Protein AF-A0A1B8UMR8-F1 (afdb_monomer)

Solvent-accessible surface area (backbone atoms only — not comparable to full-atom values): 4365 Å² total; per-residue (Å²): 132,88,78,78,87,75,83,78,82,68,70,87,81,61,42,95,90,65,53,41,88,51,64,82,47,78,43,84,32,98,47,55,64,64,49,50,52,50,42,54,71,74,67,50,49,68,74,43,65,70,50,93,82,41,31,33,32,35,33,48,98,86,54,38,31,34,31,38,28,90

Structure (mmCIF, N/CA/C/O backbone):
data_AF-A0A1B8UMR8-F1
#
_entry.id   AF-A0A1B8UMR8-F1
#
loop_
_atom_site.group_PDB
_atom_site.id
_atom_site.type_symbol
_atom_site.label_atom_id
_atom_site.label_alt_id
_atom_site.label_comp_id
_atom_site.label_asym_id
_atom_site.label_entity_id
_atom_site.label_seq_id
_atom_site.pdbx_PDB_ins_code
_atom_site.Cartn_x
_atom_site.Cartn_y
_atom_site.Cartn_z
_atom_site.occupancy
_atom_site.B_iso_or_equiv
_atom_site.auth_seq_id
_atom_site.auth_comp_id
_atom_site.auth_asym_id
_atom_site.auth_atom_id
_atom_site.pdbx_PDB_model_num
ATOM 1 N N . MET A 1 1 ? -25.284 -16.817 -4.153 1.00 38.75 1 MET A N 1
ATOM 2 C CA . MET A 1 1 ? -24.121 -16.992 -5.045 1.00 38.75 1 MET A CA 1
ATOM 3 C C . MET A 1 1 ? -23.203 -15.814 -4.780 1.00 38.75 1 MET A C 1
ATOM 5 O O . MET A 1 1 ? -23.534 -14.716 -5.201 1.00 38.75 1 MET A O 1
ATOM 9 N N . GLN A 1 2 ? -22.157 -16.001 -3.973 1.00 42.53 2 GLN A N 1
ATOM 10 C CA . GLN A 1 2 ? -21.091 -15.003 -3.867 1.00 42.53 2 GLN A CA 1
ATOM 11 C C . GLN A 1 2 ? -20.285 -15.126 -5.158 1.00 42.53 2 GLN A C 1
ATOM 13 O O . GLN A 1 2 ? -19.685 -16.167 -5.405 1.00 42.53 2 GLN A O 1
ATOM 18 N N . GLY A 1 3 ? -20.398 -14.135 -6.039 1.00 43.44 3 GLY A N 1
ATOM 19 C CA . GLY A 1 3 ? -19.490 -14.027 -7.171 1.00 43.44 3 GLY A CA 1
ATOM 20 C C . GLY A 1 3 ? -18.141 -13.615 -6.610 1.00 43.44 3 GLY A C 1
ATOM 21 O O . GLY A 1 3 ? -18.013 -12.507 -6.099 1.00 43.44 3 GLY A O 1
ATOM 22 N N . GLU A 1 4 ? -17.172 -14.519 -6.628 1.00 50.00 4 GLU A N 1
ATOM 23 C CA . GLU A 1 4 ? -15.797 -14.180 -6.290 1.00 50.00 4 GLU A CA 1
ATOM 24 C C . GLU A 1 4 ? -15.272 -13.253 -7.393 1.00 50.00 4 GLU A C 1
ATOM 26 O O . GLU A 1 4 ? -15.060 -13.681 -8.532 1.00 50.00 4 GLU A O 1
ATOM 31 N N . THR A 1 5 ? -15.134 -11.962 -7.086 1.00 55.09 5 THR A N 1
ATOM 32 C CA . THR A 1 5 ? -14.528 -10.981 -7.994 1.00 55.09 5 THR A CA 1
ATOM 33 C C . THR A 1 5 ? -13.033 -11.264 -8.062 1.00 55.09 5 THR A C 1
ATOM 35 O O . THR A 1 5 ? -12.242 -10.704 -7.310 1.00 55.09 5 THR A O 1
ATOM 38 N N . ASN A 1 6 ? -12.649 -12.186 -8.940 1.00 52.28 6 ASN A N 1
ATOM 39 C CA . ASN A 1 6 ? -11.254 -12.492 -9.213 1.00 52.28 6 ASN A CA 1
ATOM 40 C C . ASN A 1 6 ? -10.746 -11.570 -10.319 1.00 52.28 6 ASN A C 1
ATOM 42 O O . ASN A 1 6 ? -11.309 -11.518 -11.414 1.00 52.28 6 ASN A O 1
ATOM 46 N N . ILE A 1 7 ? -9.673 -10.848 -10.022 1.00 65.19 7 ILE A N 1
ATOM 47 C CA . ILE A 1 7 ? -8.958 -10.026 -10.992 1.00 65.19 7 ILE A CA 1
ATOM 48 C C . ILE A 1 7 ? -7.769 -10.849 -11.457 1.00 65.19 7 ILE A C 1
ATOM 50 O O . ILE A 1 7 ? -6.937 -11.256 -10.653 1.00 65.19 7 ILE A O 1
ATOM 54 N N . VAL A 1 8 ? -7.715 -11.118 -12.757 1.00 62.34 8 VAL A N 1
ATOM 55 C CA . VAL A 1 8 ? -6.580 -11.794 -13.381 1.00 62.34 8 VAL A CA 1
ATOM 56 C C . VAL A 1 8 ? -5.769 -10.736 -14.107 1.00 62.34 8 VAL A C 1
ATOM 58 O O . VAL A 1 8 ? -6.263 -10.110 -15.046 1.00 62.34 8 VAL A O 1
ATOM 61 N N . LEU A 1 9 ? -4.537 -10.524 -13.656 1.00 64.62 9 LEU A N 1
ATOM 62 C CA . LEU A 1 9 ? -3.569 -9.712 -14.381 1.00 64.62 9 LEU A CA 1
ATOM 63 C C . LEU A 1 9 ? -3.082 -10.525 -15.589 1.00 64.62 9 LEU A C 1
ATOM 65 O O . LEU A 1 9 ? -2.619 -11.656 -15.444 1.00 64.62 9 LEU A O 1
ATOM 69 N N . ASP A 1 10 ? -3.256 -9.987 -16.798 1.00 61.81 10 ASP A N 1
ATOM 70 C CA . ASP A 1 10 ? -2.899 -10.693 -18.031 1.00 61.81 10 ASP A CA 1
ATOM 71 C C . ASP A 1 10 ? -1.380 -10.657 -18.256 1.00 61.81 10 ASP A C 1
ATOM 73 O O . ASP A 1 10 ? -0.807 -9.657 -18.690 1.00 61.81 10 ASP A O 1
ATOM 77 N N . SER A 1 11 ? -0.713 -11.779 -17.986 1.00 62.09 11 SER A N 1
ATOM 78 C CA . SER A 1 11 ? 0.738 -11.914 -18.161 1.00 62.09 11 SER A CA 1
ATOM 79 C C . SER A 1 11 ? 1.183 -11.975 -19.633 1.00 62.09 11 SER A C 1
ATOM 81 O O . SER A 1 11 ? 2.379 -12.030 -19.903 1.00 62.09 11 SER A O 1
ATOM 83 N N . LYS A 1 12 ? 0.263 -11.991 -20.615 1.00 61.50 12 LYS A N 1
ATOM 84 C CA . LYS A 1 12 ? 0.605 -12.069 -22.051 1.00 61.50 12 LYS A CA 1
ATOM 85 C C . LYS A 1 12 ? 1.028 -10.725 -22.645 1.00 61.50 12 LYS A C 1
ATOM 87 O O . LYS A 1 12 ? 1.748 -10.717 -23.639 1.00 61.50 12 LYS A O 1
ATOM 92 N N . ILE A 1 13 ? 0.592 -9.617 -22.051 1.00 59.03 13 ILE A N 1
ATOM 93 C CA . ILE A 1 13 ? 1.039 -8.251 -22.378 1.00 59.03 13 ILE A CA 1
ATOM 94 C C . ILE A 1 13 ? 2.051 -7.702 -21.367 1.00 59.03 13 ILE A C 1
ATOM 96 O O . ILE A 1 13 ? 2.579 -6.608 -21.560 1.00 59.03 13 ILE A O 1
ATOM 100 N N . TYR A 1 14 ? 2.350 -8.464 -20.312 1.00 59.50 14 TYR A N 1
ATOM 101 C CA . TYR A 1 14 ? 3.405 -8.131 -19.369 1.00 59.50 14 TYR A CA 1
ATOM 102 C C . TYR A 1 14 ? 4.765 -8.139 -20.073 1.00 59.50 14 TYR A C 1
ATOM 104 O O . TYR A 1 14 ? 5.149 -9.094 -20.747 1.00 59.50 14 TYR A O 1
ATOM 112 N N . SER A 1 15 ? 5.508 -7.050 -19.926 1.00 60.84 15 SER A N 1
ATOM 113 C CA . SER A 1 15 ? 6.912 -6.975 -20.307 1.00 60.84 15 SER A CA 1
ATOM 114 C C . SER A 1 15 ? 7.662 -6.297 -19.168 1.00 60.84 15 SER A C 1
ATOM 116 O O . SER A 1 15 ? 7.222 -5.237 -18.724 1.00 60.84 15 SER A O 1
ATOM 118 N N . PRO A 1 16 ? 8.806 -6.840 -18.718 1.00 59.16 16 PRO A N 1
ATOM 119 C CA . PRO A 1 16 ? 9.604 -6.227 -17.653 1.00 59.16 16 PRO A CA 1
ATOM 120 C C . PRO A 1 16 ? 10.119 -4.824 -18.034 1.00 59.16 16 PRO A C 1
ATOM 122 O O . PRO A 1 16 ? 10.503 -4.043 -17.170 1.00 59.16 16 PRO A O 1
ATOM 125 N N . GLU A 1 17 ? 10.088 -4.481 -19.325 1.00 60.53 17 GLU A N 1
ATOM 126 C CA . GLU A 1 17 ? 10.401 -3.151 -19.864 1.00 60.53 17 GLU A CA 1
ATOM 127 C C . GLU A 1 17 ? 9.209 -2.165 -19.808 1.00 60.53 17 GLU A C 1
ATOM 129 O O . GLU A 1 17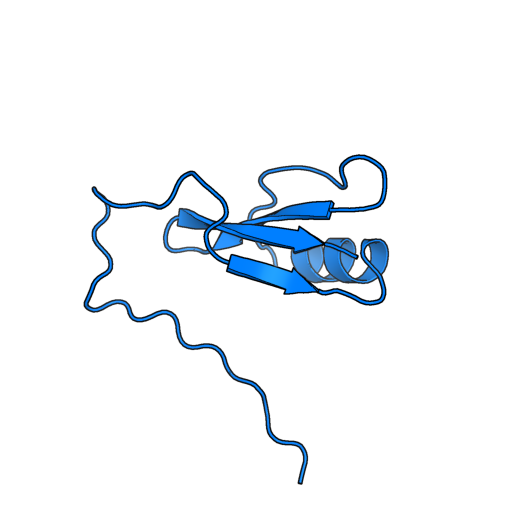 ? 9.396 -0.964 -19.974 1.00 60.53 17 GLU A O 1
ATOM 134 N N . HIS A 1 18 ? 7.991 -2.656 -19.551 1.00 61.84 18 HIS A N 1
ATOM 135 C CA . HIS A 1 18 ? 6.734 -1.900 -19.450 1.00 61.84 18 HIS A CA 1
ATOM 136 C C . HIS A 1 18 ? 6.078 -2.088 -18.074 1.00 61.84 18 HIS A C 1
ATOM 138 O O . HIS A 1 18 ? 4.868 -2.275 -17.949 1.00 61.8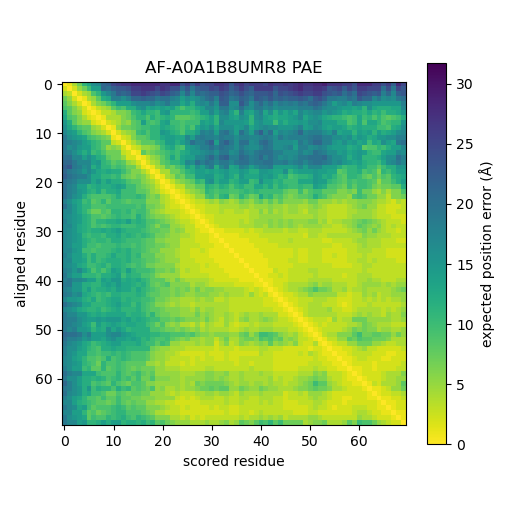4 18 HIS A O 1
ATOM 144 N N . VAL A 1 19 ? 6.879 -2.027 -17.012 1.00 62.47 19 VAL A N 1
ATOM 145 C CA . VAL A 1 19 ? 6.331 -1.968 -15.657 1.00 62.47 19 VAL A CA 1
ATOM 146 C C . VAL A 1 19 ? 5.696 -0.594 -15.442 1.00 62.47 19 VAL A C 1
ATOM 148 O O . VAL A 1 19 ? 6.362 0.445 -15.547 1.00 62.47 19 VAL A O 1
ATOM 151 N N . PHE A 1 20 ? 4.399 -0.575 -15.132 1.00 63.28 20 PHE A N 1
ATOM 152 C CA . PHE A 1 20 ? 3.698 0.659 -14.799 1.00 63.28 20 PHE A CA 1
ATOM 153 C C . PHE A 1 20 ? 4.178 1.170 -13.437 1.00 63.28 20 PHE A C 1
ATOM 155 O O . PHE A 1 20 ? 3.770 0.687 -12.384 1.00 63.28 20 PHE A O 1
ATOM 162 N N . ASN A 1 21 ? 5.056 2.175 -13.472 1.00 63.59 21 ASN A N 1
ATOM 163 C CA . ASN A 1 21 ? 5.520 2.911 -12.288 1.00 63.59 21 ASN A CA 1
ATOM 164 C C . ASN A 1 21 ? 4.487 3.931 -11.777 1.00 63.59 21 ASN A C 1
ATOM 166 O O . ASN A 1 21 ? 4.711 4.591 -10.765 1.00 63.59 21 ASN A O 1
ATOM 170 N N . ILE A 1 22 ? 3.373 4.082 -12.494 1.00 66.12 22 ILE A N 1
ATOM 171 C CA . ILE A 1 22 ? 2.228 4.897 -12.103 1.00 66.12 22 ILE A CA 1
ATOM 172 C C . ILE A 1 22 ? 1.063 3.973 -11.733 1.00 66.12 22 ILE A C 1
ATOM 174 O O . ILE A 1 22 ? 0.899 2.937 -12.380 1.00 66.12 22 ILE A O 1
ATOM 178 N N . PRO A 1 23 ? 0.246 4.333 -10.731 1.00 66.81 23 PRO A N 1
ATOM 179 C CA . PRO A 1 23 ? -0.932 3.559 -10.375 1.00 66.81 23 PRO A CA 1
ATOM 180 C C . PRO A 1 23 ? -1.947 3.613 -11.519 1.00 66.81 23 PRO A C 1
ATOM 182 O O . PRO A 1 23 ? -2.644 4.606 -11.711 1.00 66.81 23 PRO A O 1
ATOM 185 N N . VAL A 1 24 ? -1.992 2.548 -12.316 1.00 70.19 24 VAL A N 1
ATOM 186 C CA . VAL A 1 24 ? -2.929 2.409 -13.446 1.00 70.19 24 VAL A CA 1
ATOM 187 C C . VAL A 1 24 ? -4.275 1.835 -13.021 1.00 70.19 24 VAL A C 1
ATOM 189 O O . VAL A 1 24 ? -5.268 1.991 -13.728 1.00 70.19 24 VAL A O 1
ATOM 192 N N . VAL A 1 25 ? -4.307 1.186 -11.859 1.00 75.56 25 VAL A N 1
ATOM 193 C CA . VAL A 1 25 ? -5.506 0.627 -11.242 1.00 75.56 25 VAL A CA 1
ATOM 194 C C . VAL A 1 25 ? -5.659 1.236 -9.856 1.00 75.56 25 VAL A C 1
ATOM 196 O O . VAL A 1 25 ? -4.691 1.319 -9.095 1.00 75.56 25 VAL A O 1
ATOM 199 N N . GLN A 1 26 ? -6.886 1.651 -9.552 1.00 81.44 26 GLN A N 1
ATOM 200 C CA . GLN A 1 26 ? -7.284 2.191 -8.262 1.00 81.44 26 GLN A CA 1
ATOM 201 C C . GLN A 1 26 ? -8.368 1.294 -7.665 1.00 81.44 26 GLN A C 1
ATOM 203 O O . GLN A 1 26 ? -9.411 1.081 -8.286 1.00 81.44 26 GLN A O 1
ATOM 208 N N . PHE A 1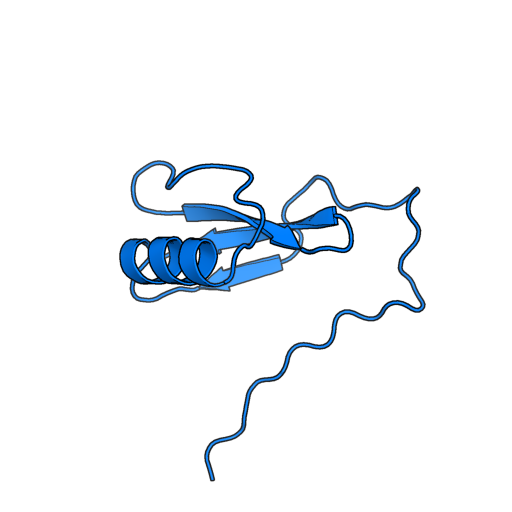 27 ? -8.120 0.776 -6.467 1.00 82.94 27 PHE A N 1
ATOM 209 C CA . PHE A 1 27 ? -9.099 0.028 -5.688 1.00 82.94 27 PHE A CA 1
ATOM 210 C C . PHE A 1 27 ? -9.707 0.916 -4.615 1.00 82.94 27 PHE A C 1
ATOM 212 O O . PHE A 1 27 ? -8.978 1.553 -3.860 1.00 82.94 27 PHE A O 1
ATOM 219 N N . ALA A 1 28 ? -11.035 0.925 -4.543 1.00 84.00 28 ALA A N 1
ATOM 220 C CA . ALA A 1 28 ? -11.752 1.538 -3.438 1.00 84.00 28 ALA A CA 1
ATOM 221 C C . ALA A 1 28 ? -11.837 0.540 -2.275 1.00 84.00 28 ALA A C 1
ATOM 223 O O . ALA A 1 28 ? -12.258 -0.601 -2.468 1.00 84.00 28 ALA A O 1
ATOM 224 N N . ALA A 1 29 ? -11.433 0.980 -1.091 1.00 85.25 29 ALA A N 1
ATOM 225 C CA . ALA A 1 29 ? -11.491 0.243 0.156 1.00 85.25 29 ALA A CA 1
ATOM 226 C C . ALA A 1 29 ? -12.337 1.028 1.162 1.00 85.25 29 ALA A C 1
ATOM 228 O O . ALA A 1 29 ? -12.035 2.182 1.456 1.00 85.25 29 ALA A O 1
ATOM 229 N N . ASP A 1 30 ? -13.367 0.396 1.729 1.00 85.81 30 ASP A N 1
ATOM 230 C CA . ASP A 1 30 ? -14.192 1.014 2.775 1.00 85.81 30 ASP A CA 1
ATOM 231 C C . ASP A 1 30 ? -13.356 1.401 4.010 1.00 85.81 30 ASP A C 1
ATOM 233 O O . ASP A 1 30 ? -13.550 2.471 4.604 1.00 85.81 30 ASP A O 1
ATOM 237 N N . ASP A 1 31 ? -12.382 0.550 4.355 1.00 87.88 31 ASP A N 1
ATOM 238 C CA . ASP A 1 31 ? -11.417 0.791 5.420 1.00 87.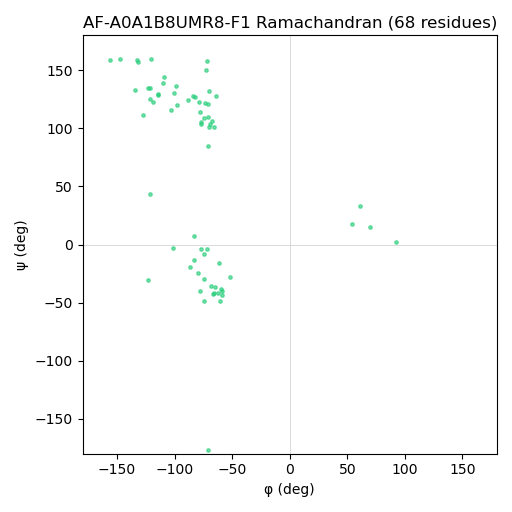88 31 ASP A CA 1
ATOM 239 C C . ASP A 1 31 ? -9.971 0.623 4.931 1.00 87.88 31 ASP A C 1
ATOM 241 O O . ASP A 1 31 ? -9.510 -0.465 4.570 1.00 87.88 31 ASP A O 1
ATOM 245 N N . ILE A 1 32 ? -9.259 1.750 4.882 1.00 89.38 32 ILE A N 1
ATOM 246 C CA . ILE A 1 32 ? -7.892 1.818 4.367 1.00 89.38 32 ILE A CA 1
ATOM 247 C C . ILE A 1 32 ? -6.880 1.224 5.353 1.00 89.38 32 ILE A C 1
ATOM 249 O O . ILE A 1 32 ? -5.862 0.690 4.918 1.00 89.38 32 ILE A O 1
ATOM 253 N N . GLU A 1 33 ? -7.156 1.285 6.660 1.00 88.88 33 GLU A N 1
ATOM 254 C CA . GLU A 1 33 ? -6.276 0.750 7.701 1.00 88.88 33 GLU A CA 1
ATOM 255 C C . GLU A 1 33 ? -6.356 -0.776 7.718 1.00 88.88 33 GLU A C 1
ATOM 257 O O . GLU A 1 33 ? -5.322 -1.438 7.611 1.00 88.88 33 GLU A O 1
ATOM 262 N N . GLU A 1 34 ? -7.572 -1.332 7.720 1.00 89.50 34 GLU A N 1
ATOM 263 C CA . GLU A 1 34 ? -7.795 -2.777 7.615 1.00 89.50 34 GLU A CA 1
ATOM 264 C C . GLU A 1 34 ? -7.194 -3.333 6.317 1.00 89.50 34 GLU A C 1
ATOM 266 O O . GLU A 1 34 ? -6.488 -4.343 6.331 1.00 89.50 34 GLU A O 1
ATOM 271 N N . SER A 1 35 ? -7.393 -2.631 5.196 1.00 89.44 35 SER A N 1
ATOM 272 C CA . SER A 1 35 ? -6.808 -3.022 3.910 1.00 89.44 35 SER A CA 1
ATOM 273 C C . SER A 1 35 ? -5.281 -3.000 3.948 1.00 89.44 35 SER A C 1
ATOM 275 O O . SER A 1 35 ? -4.639 -3.911 3.429 1.00 89.44 35 SER A O 1
ATOM 277 N N . TYR A 1 36 ? -4.676 -1.993 4.578 1.00 88.62 36 TYR A N 1
ATOM 278 C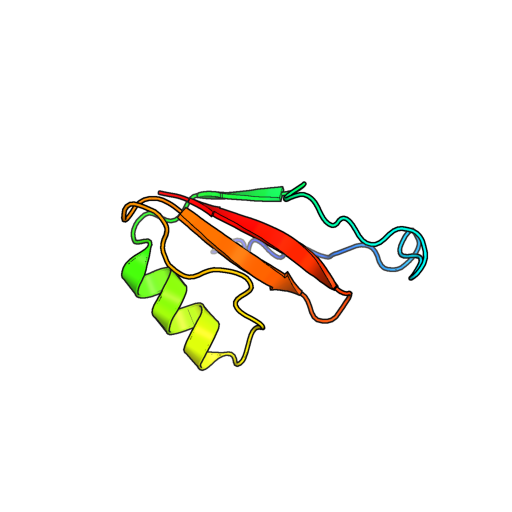 CA . TYR A 1 36 ? -3.224 -1.891 4.708 1.00 88.62 36 TYR A CA 1
ATOM 279 C C . TYR A 1 36 ? -2.645 -3.009 5.587 1.00 88.62 36 TYR A C 1
ATOM 281 O O . TYR A 1 36 ? -1.633 -3.620 5.230 1.00 88.62 36 TYR A O 1
ATOM 289 N N . GLU A 1 37 ? -3.295 -3.330 6.709 1.00 89.69 37 GLU A N 1
ATOM 290 C CA . GLU A 1 37 ? -2.899 -4.448 7.571 1.00 89.69 37 GLU A CA 1
ATOM 291 C C . GLU A 1 37 ? -3.068 -5.801 6.875 1.00 89.69 37 GLU A C 1
ATOM 293 O O . GLU A 1 37 ? -2.169 -6.645 6.943 1.00 89.69 37 GLU A O 1
ATOM 298 N N . TYR A 1 38 ? -4.167 -5.993 6.141 1.00 89.38 38 TYR A N 1
ATOM 299 C CA . TYR A 1 38 ? -4.400 -7.197 5.352 1.00 89.38 38 TYR A CA 1
ATOM 300 C C . TYR A 1 38 ? -3.314 -7.387 4.290 1.00 89.38 38 TYR A C 1
ATOM 302 O O . TYR A 1 38 ? -2.701 -8.455 4.222 1.00 89.38 38 TYR A O 1
ATOM 310 N N . MET A 1 39 ? -3.004 -6.333 3.530 1.00 88.00 39 MET A N 1
ATOM 311 C CA . MET A 1 39 ? -1.949 -6.324 2.511 1.00 88.00 39 MET A CA 1
ATOM 312 C C . MET A 1 39 ? -0.576 -6.660 3.112 1.00 88.00 39 MET A C 1
ATOM 314 O O . MET A 1 39 ? 0.184 -7.460 2.562 1.00 88.00 39 MET A O 1
ATOM 318 N N . LYS A 1 40 ? -0.283 -6.134 4.305 1.00 86.38 40 LYS A N 1
ATOM 319 C CA . LYS A 1 40 ? 0.927 -6.476 5.061 1.00 86.38 40 LYS A CA 1
ATOM 320 C C . LYS A 1 40 ? 0.945 -7.943 5.508 1.00 86.38 40 LYS A C 1
ATOM 322 O O . LYS A 1 40 ? 2.008 -8.564 5.505 1.00 86.38 40 LYS A O 1
ATOM 327 N N . SER A 1 41 ? -0.209 -8.505 5.875 1.00 89.12 41 SER A N 1
ATOM 328 C CA . SER A 1 41 ? -0.330 -9.899 6.324 1.00 89.12 41 SER A CA 1
ATOM 329 C C . SER A 1 41 ? -0.066 -10.910 5.203 1.00 89.12 41 SER A C 1
ATOM 331 O O . SER A 1 41 ? 0.573 -11.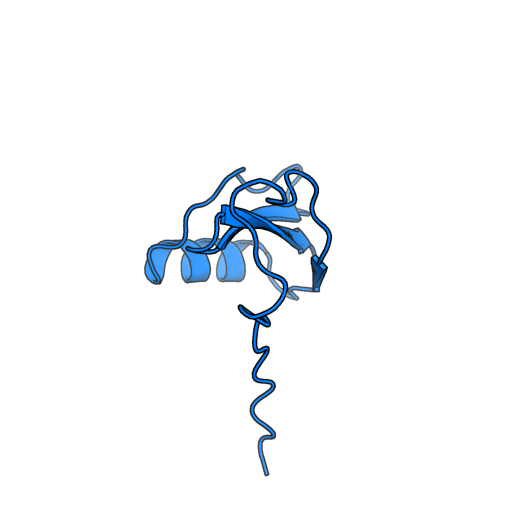932 5.442 1.00 89.12 41 SER A O 1
ATOM 333 N N . ILE A 1 42 ? -0.475 -10.589 3.971 1.00 87.31 42 ILE A N 1
ATOM 334 C CA . ILE A 1 42 ? -0.260 -11.431 2.783 1.00 87.31 42 ILE A CA 1
ATOM 335 C C . ILE A 1 42 ? 1.132 -11.245 2.155 1.00 87.31 42 ILE A C 1
ATOM 337 O O . ILE A 1 42 ? 1.406 -11.806 1.099 1.00 87.31 42 ILE A O 1
ATOM 341 N N . ASN A 1 43 ? 2.021 -10.492 2.818 1.00 82.81 43 ASN A N 1
ATOM 342 C CA . ASN A 1 43 ? 3.393 -10.218 2.386 1.00 82.81 43 ASN A CA 1
ATOM 343 C C . ASN A 1 43 ? 3.492 -9.482 1.034 1.00 82.81 43 ASN A C 1
ATOM 345 O O . ASN A 1 43 ? 4.443 -9.692 0.285 1.00 82.81 43 ASN A O 1
ATOM 349 N N . VAL A 1 44 ? 2.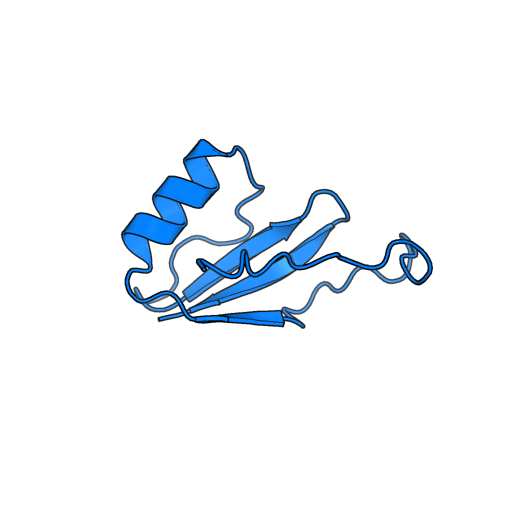523 -8.613 0.722 1.00 85.12 44 VAL A N 1
ATOM 350 C CA . VAL A 1 44 ? 2.602 -7.763 -0.474 1.00 85.12 44 VAL A CA 1
ATOM 351 C C . VAL A 1 44 ? 3.640 -6.655 -0.277 1.00 85.12 44 VAL A C 1
ATOM 353 O O . VAL A 1 44 ? 3.857 -6.173 0.840 1.00 85.12 44 VAL A O 1
ATOM 356 N N . GLU A 1 45 ? 4.272 -6.215 -1.363 1.00 86.31 45 GLU A N 1
ATOM 357 C CA . GLU A 1 45 ? 5.230 -5.114 -1.311 1.00 86.31 45 GLU A CA 1
ATOM 358 C C . GLU A 1 45 ? 4.478 -3.778 -1.211 1.00 86.31 45 GLU A C 1
ATOM 360 O O . GLU A 1 45 ? 3.882 -3.295 -2.170 1.00 86.31 45 GLU A O 1
ATOM 365 N N . LEU A 1 46 ? 4.480 -3.168 -0.028 1.00 86.69 46 LEU A N 1
ATOM 366 C CA . LEU A 1 46 ? 3.912 -1.837 0.188 1.00 86.69 46 LEU A CA 1
ATOM 367 C C . LEU A 1 46 ? 4.901 -0.785 -0.338 1.00 86.69 46 LEU A C 1
ATOM 369 O O . LEU A 1 46 ? 5.995 -0.632 0.204 1.00 86.69 46 LEU A O 1
ATOM 373 N N . VAL A 1 47 ? 4.524 -0.060 -1.394 1.00 85.06 47 VAL A N 1
ATOM 374 C CA . VAL A 1 47 ? 5.369 0.973 -2.024 1.00 85.06 47 VAL A CA 1
ATOM 375 C C . VAL A 1 47 ?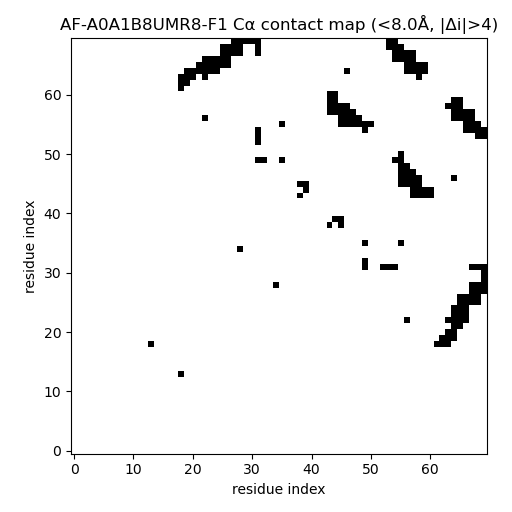 5.344 2.256 -1.202 1.00 85.06 47 VAL A C 1
ATOM 377 O O . VAL A 1 47 ? 6.368 2.914 -1.028 1.00 85.06 47 VAL A O 1
ATOM 380 N N . THR A 1 48 ? 4.167 2.614 -0.688 1.00 84.12 48 THR A N 1
ATOM 381 C CA . THR A 1 48 ? 3.978 3.766 0.194 1.00 84.12 48 THR A CA 1
ATOM 382 C C . THR A 1 48 ? 3.161 3.362 1.415 1.00 84.12 48 THR A C 1
ATOM 384 O O . THR A 1 48 ? 2.398 2.397 1.381 1.00 84.12 48 THR A O 1
ATOM 387 N N . GLY A 1 49 ? 3.304 4.121 2.501 1.00 87.12 49 GLY A N 1
ATOM 388 C CA . GLY A 1 49 ? 2.362 4.051 3.616 1.00 87.12 49 GLY A CA 1
ATOM 389 C C . GLY A 1 49 ? 1.002 4.652 3.249 1.00 87.12 49 GLY A C 1
ATOM 390 O O . GLY A 1 49 ? 0.792 5.100 2.117 1.00 87.12 49 GLY A O 1
ATOM 391 N N . ILE A 1 50 ? 0.102 4.692 4.235 1.00 87.38 50 ILE A N 1
ATOM 392 C CA . ILE A 1 50 ? -1.171 5.408 4.124 1.00 87.38 50 ILE A CA 1
ATOM 393 C C . ILE A 1 50 ? -0.889 6.915 4.100 1.00 87.38 50 ILE A C 1
ATOM 395 O O . ILE A 1 50 ? -0.603 7.540 5.121 1.00 87.38 50 ILE A O 1
ATOM 399 N N . GLU A 1 51 ? -0.976 7.498 2.914 1.00 84.62 51 GLU A N 1
ATOM 400 C CA . GLU A 1 51 ? -0.844 8.922 2.654 1.00 84.62 51 GLU A CA 1
ATOM 401 C C . GLU A 1 51 ? -2.153 9.633 3.016 1.00 84.62 51 GLU A C 1
ATOM 403 O O . GLU A 1 51 ? -3.238 9.311 2.520 1.00 84.62 51 GLU A O 1
ATOM 408 N N . ASN A 1 52 ? -2.047 10.615 3.916 1.00 81.12 52 ASN A N 1
ATOM 409 C CA . ASN A 1 52 ? -3.159 11.429 4.423 1.00 81.12 52 ASN A CA 1
ATOM 410 C C . ASN A 1 52 ? -4.341 10.637 5.016 1.00 81.12 52 ASN A C 1
ATOM 412 O O . ASN A 1 52 ? -5.424 11.192 5.153 1.00 81.12 52 ASN A O 1
ATOM 416 N N . GLY A 1 53 ? -4.173 9.357 5.362 1.00 80.62 53 GLY A N 1
ATOM 417 C CA . GLY A 1 53 ? -5.294 8.526 5.824 1.00 80.62 53 GLY A CA 1
ATOM 418 C C . GLY A 1 53 ? -6.306 8.183 4.723 1.00 80.62 53 GLY A C 1
ATOM 419 O O . GLY A 1 53 ? -7.420 7.770 5.033 1.00 80.62 53 GLY A O 1
ATOM 420 N N . HIS A 1 54 ? -5.949 8.384 3.450 1.00 84.75 54 HIS A N 1
ATOM 421 C CA . HIS A 1 54 ? -6.880 8.261 2.327 1.00 84.75 54 HIS A CA 1
ATOM 422 C C . HIS A 1 54 ? -6.440 7.250 1.277 1.00 84.75 54 HIS A C 1
ATOM 424 O O . HIS A 1 54 ? -7.303 6.669 0.628 1.00 84.75 54 HIS A O 1
ATOM 430 N N . TRP A 1 55 ? -5.139 7.034 1.077 1.00 87.31 55 TRP A N 1
ATOM 431 C CA . TRP A 1 55 ? -4.671 6.109 0.047 1.00 87.31 55 TRP A CA 1
ATOM 432 C C . TRP A 1 55 ? -3.275 5.561 0.333 1.00 87.31 55 TRP A C 1
ATOM 434 O O . TRP A 1 55 ? -2.506 6.161 1.074 1.00 87.31 55 TRP A O 1
ATOM 444 N N . PHE A 1 56 ? -2.936 4.422 -0.263 1.00 90.31 56 PHE A N 1
ATOM 445 C CA . PHE A 1 56 ? -1.588 3.858 -0.274 1.00 90.31 56 PHE A CA 1
ATOM 446 C C . PHE A 1 56 ? -1.330 3.106 -1.579 1.00 90.31 56 PHE A C 1
ATOM 448 O O . PHE A 1 56 ? -2.264 2.712 -2.276 1.00 90.31 56 PHE A O 1
ATOM 455 N N . ASN A 1 57 ? -0.058 2.899 -1.910 1.00 89.06 57 ASN A N 1
ATOM 456 C CA . ASN A 1 57 ? 0.349 2.155 -3.092 1.00 89.06 57 ASN A CA 1
ATOM 457 C C . ASN A 1 57 ? 0.972 0.817 -2.705 1.00 89.06 57 ASN A C 1
ATOM 459 O O . ASN A 1 57 ? 1.804 0.742 -1.796 1.00 89.06 57 ASN A O 1
ATOM 463 N N . ILE A 1 58 ? 0.624 -0.219 -3.458 1.00 88.94 58 ILE A N 1
ATOM 464 C CA . ILE A 1 58 ? 1.214 -1.553 -3.366 1.00 88.94 58 ILE A CA 1
ATOM 465 C C . ILE A 1 58 ? 1.843 -1.945 -4.694 1.00 88.94 58 ILE A C 1
ATOM 467 O O . ILE A 1 58 ? 1.508 -1.395 -5.746 1.00 88.94 58 ILE A O 1
ATOM 471 N N . LYS A 1 59 ? 2.747 -2.913 -4.629 1.00 86.12 59 LYS A N 1
ATOM 472 C CA . LYS A 1 59 ? 3.346 -3.553 -5.781 1.00 86.12 59 LYS A CA 1
ATOM 473 C C . LYS A 1 59 ? 2.934 -5.007 -5.828 1.00 86.12 59 LYS A C 1
ATOM 475 O O . LYS A 1 59 ? 3.077 -5.745 -4.855 1.00 86.12 59 LYS A O 1
ATOM 480 N N . ASP A 1 60 ? 2.442 -5.396 -6.986 1.00 82.06 60 ASP A N 1
ATOM 481 C CA . ASP A 1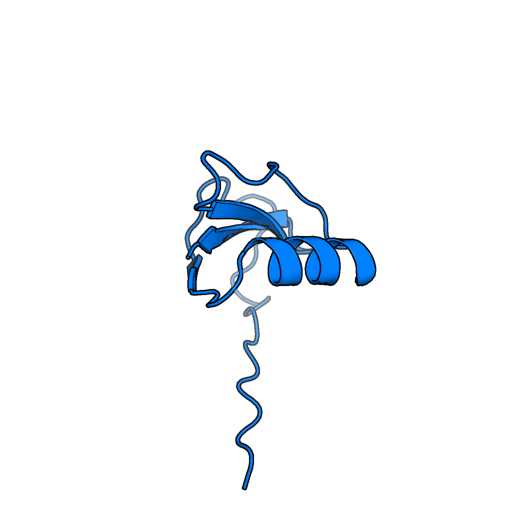 60 ? 2.225 -6.794 -7.317 1.00 82.06 60 ASP A CA 1
ATOM 482 C C . ASP A 1 60 ? 3.579 -7.510 -7.557 1.00 82.06 60 ASP A C 1
ATOM 484 O O . ASP A 1 60 ? 4.563 -6.826 -7.870 1.00 82.06 60 ASP A O 1
ATOM 488 N N . PRO A 1 61 ? 3.680 -8.852 -7.440 1.00 78.38 61 PRO A N 1
ATOM 489 C CA . PRO A 1 61 ? 4.894 -9.602 -7.781 1.00 78.38 61 PRO A CA 1
ATOM 490 C C . PRO A 1 61 ? 5.457 -9.322 -9.181 1.00 78.38 61 PRO A C 1
ATOM 492 O O . PRO A 1 61 ? 6.670 -9.403 -9.374 1.00 78.38 61 PRO A O 1
ATOM 495 N N . ASP A 1 62 ? 4.610 -8.941 -10.141 1.00 74.38 62 ASP A N 1
ATOM 496 C CA . ASP A 1 62 ? 5.033 -8.526 -11.483 1.00 74.38 62 ASP A CA 1
ATOM 497 C C . ASP A 1 62 ? 5.658 -7.111 -11.516 1.00 74.38 62 ASP A C 1
ATOM 499 O O . ASP A 1 62 ? 6.228 -6.679 -12.519 1.00 74.38 62 ASP A O 1
ATOM 503 N N . GLY A 1 63 ? 5.602 -6.364 -10.414 1.00 76.62 63 GLY A N 1
ATOM 504 C CA . GLY A 1 63 ? 6.171 -5.024 -10.279 1.00 76.62 63 GLY A CA 1
ATOM 505 C C . GLY A 1 63 ? 5.200 -3.886 -10.604 1.00 76.62 63 GLY A C 1
ATOM 506 O O . GLY A 1 63 ? 5.596 -2.722 -10.542 1.00 76.62 63 GLY A O 1
ATOM 507 N N . ASN A 1 64 ? 3.942 -4.188 -10.924 1.00 81.31 64 ASN A N 1
ATOM 508 C CA . ASN A 1 64 ? 2.928 -3.178 -11.223 1.00 81.31 64 ASN A CA 1
ATOM 509 C C . ASN A 1 64 ? 2.540 -2.399 -9.964 1.00 81.31 64 ASN A C 1
ATOM 511 O O . ASN A 1 64 ? 2.239 -3.001 -8.933 1.00 81.31 64 ASN A O 1
ATOM 515 N N . VAL A 1 65 ? 2.509 -1.068 -10.065 1.00 83.94 65 VAL A N 1
ATOM 516 C CA . VAL A 1 65 ? 2.026 -0.208 -8.982 1.00 83.94 65 VAL A CA 1
ATOM 517 C C . VAL A 1 65 ? 0.502 -0.138 -9.029 1.00 83.94 65 VAL A C 1
ATOM 519 O O . VAL A 1 65 ? -0.095 0.195 -10.055 1.00 83.94 65 VAL A O 1
ATOM 522 N N . ILE A 1 66 ? -0.123 -0.429 -7.896 1.00 85.44 66 ILE A N 1
ATOM 523 C CA . ILE A 1 66 ? -1.568 -0.390 -7.690 1.00 85.44 66 ILE A CA 1
ATOM 524 C C . ILE A 1 66 ? -1.847 0.592 -6.556 1.00 85.44 66 ILE A C 1
ATOM 526 O O . ILE A 1 66 ? -1.187 0.539 -5.519 1.00 85.44 66 ILE A O 1
ATOM 530 N N . MET A 1 67 ? -2.833 1.470 -6.739 1.00 88.19 67 MET A N 1
ATOM 531 C CA . MET A 1 67 ? -3.284 2.382 -5.690 1.00 88.19 67 MET A CA 1
ATOM 532 C C . MET A 1 67 ? -4.529 1.826 -5.009 1.00 88.19 67 MET A C 1
ATOM 534 O O . MET A 1 67 ? -5.463 1.373 -5.666 1.00 88.19 67 MET A O 1
ATOM 538 N N . ILE A 1 68 ? -4.557 1.902 -3.687 1.00 87.69 68 ILE A N 1
ATOM 539 C CA . ILE A 1 68 ? -5.728 1.613 -2.866 1.00 87.69 68 ILE A CA 1
ATOM 540 C C . ILE A 1 68 ? -6.127 2.919 -2.199 1.00 87.69 68 ILE A C 1
ATOM 542 O O . ILE A 1 68 ? -5.280 3.601 -1.627 1.00 87.69 68 ILE A O 1
ATOM 546 N N . CYS A 1 69 ? -7.394 3.295 -2.297 1.00 88.00 69 CYS A N 1
ATOM 547 C CA . CYS A 1 69 ? -7.932 4.519 -1.722 1.00 88.00 69 CYS A CA 1
ATOM 548 C C . CYS A 1 69 ? -9.233 4.252 -0.972 1.00 88.00 69 CYS A C 1
ATOM 550 O O . CYS A 1 69 ? -9.933 3.287 -1.267 1.00 88.00 69 CYS A O 1
ATOM 552 N N . LYS A 1 70 ? -9.577 5.152 -0.060 1.00 80.94 70 LYS A N 1
ATOM 553 C CA . LYS A 1 70 ? -10.899 5.247 0.551 1.00 80.94 70 LYS A CA 1
ATOM 554 C C . LYS A 1 70 ? -11.831 6.144 -0.254 1.00 80.94 70 LYS A C 1
ATOM 556 O O . LYS A 1 70 ? -11.343 7.186 -0.749 1.00 80.94 70 LYS A O 1
#

Nearest PDB structures (foldseek):
  5uhj-assembly2_B-3  TM=9.391E-01  e=1.236E-02  Streptomyces sp. CB03234
  2c21-assembly3_F  TM=8.460E-01  e=2.582E-02  Leishmania major
  2a4x-assembly1_B  TM=7.408E-01  e=2.112E-02  Streptomyces caespitosus
  2qqz-assembly1_B  TM=7.465E-01  e=1.127E-01  Bacillus anthracis str. Ames
  2p7l-assembly4_B  TM=7.292E-01  e=2.201E-01  Listeria monocytogenes EGD-e

Mean predicted aligned error: 8.55 Å

Secondary structure (DSSP, 8-state):
----------TTS--TTS---S--EEEE-S-HHHHHHHHHHTT-EESS--BTTTEEEEE-TT--EEEEE-

pLDDT: mean 76.23, std 13.71, range [38.75, 90.31]

Foldseek 3Di:
DPDPPDDDDDCVPQDLVPAAPDAPAEAEDPQPVVVQVVCVVVVWAFPADCDPNFKGWTADPSGHIHIYGD

Radius of gyration: 12.87 Å; Cα contacts (8 Å, |Δi|>4): 100; chains: 1; bounding box: 34×28×30 Å

Sequence (70 aa):
MQGETNIVLDSKIYSPEHVFNIPVVQFAADDIEESYEYMKSINVELVTGIENGHWFNIKDPDGNVIMICK